Protein AF-A0A7X6SN48-F1 (afdb_monomer_lite)

Structure (mmCIF, N/CA/C/O backbone):
data_AF-A0A7X6SN48-F1
#
_entry.id   AF-A0A7X6SN48-F1
#
loop_
_atom_site.group_PDB
_atom_site.id
_atom_site.type_symbol
_atom_site.label_atom_id
_atom_site.label_alt_id
_atom_site.label_comp_id
_atom_site.label_asym_id
_atom_site.label_entity_id
_atom_site.label_seq_id
_atom_site.pdbx_PDB_ins_code
_atom_site.Cartn_x
_atom_site.Cartn_y
_atom_site.Cartn_z
_atom_site.occupancy
_atom_site.B_iso_or_equiv
_atom_site.auth_seq_id
_atom_site.auth_comp_id
_atom_site.auth_asym_id
_atom_site.auth_atom_id
_atom_site.pdbx_PDB_model_num
ATOM 1 N N . CYS A 1 1 ? 10.974 -8.004 -15.828 1.00 74.06 1 CYS A N 1
ATOM 2 C CA . CYS A 1 1 ? 9.828 -8.730 -15.245 1.00 74.06 1 CYS A CA 1
ATOM 3 C C . CYS A 1 1 ? 8.569 -7.888 -15.405 1.00 74.06 1 CYS A C 1
ATOM 5 O O . CYS A 1 1 ? 8.678 -6.666 -15.434 1.00 74.06 1 CYS A O 1
ATOM 7 N N . THR A 1 2 ? 7.410 -8.534 -15.528 1.00 87.50 2 THR A N 1
ATOM 8 C CA . THR A 1 2 ? 6.105 -7.860 -15.482 1.00 87.50 2 THR A CA 1
ATOM 9 C C . THR A 1 2 ? 5.839 -7.389 -14.054 1.00 87.50 2 THR A C 1
ATOM 11 O O . THR A 1 2 ? 6.123 -8.114 -13.097 1.00 87.50 2 THR A O 1
ATOM 14 N N . VAL A 1 3 ? 5.325 -6.17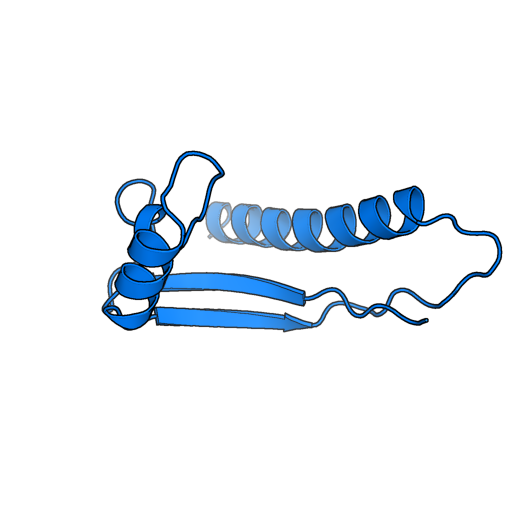0 -13.908 1.00 90.94 3 VAL A N 1
ATOM 15 C CA . VAL A 1 3 ? 4.964 -5.577 -12.614 1.00 90.94 3 VAL A CA 1
ATOM 16 C C . VAL A 1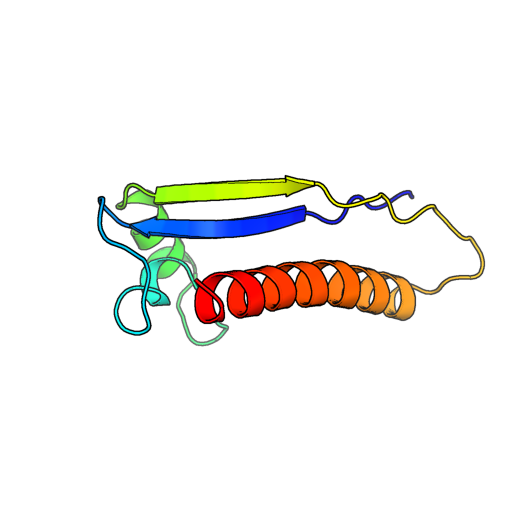 3 ? 3.455 -5.423 -12.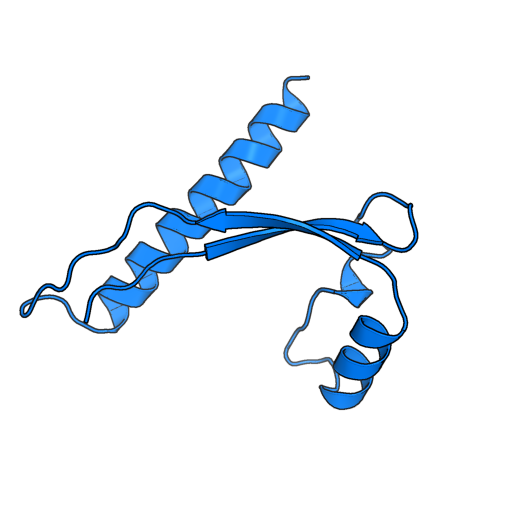562 1.00 90.94 3 VAL A C 1
ATOM 18 O O . VAL A 1 3 ? 2.872 -4.859 -13.478 1.00 90.94 3 VAL A O 1
ATOM 21 N N . VAL A 1 4 ? 2.818 -5.889 -11.490 1.00 94.00 4 VAL A N 1
ATOM 22 C CA . VAL A 1 4 ? 1.385 -5.670 -11.252 1.00 94.00 4 VAL A CA 1
ATOM 23 C C . VAL A 1 4 ? 1.244 -4.584 -10.187 1.00 94.00 4 VAL A C 1
ATOM 25 O O . VAL A 1 4 ? 1.560 -4.846 -9.023 1.00 94.00 4 VAL A O 1
ATOM 28 N N . PRO A 1 5 ? 0.825 -3.359 -10.547 1.00 93.38 5 PRO A N 1
ATOM 29 C CA . PRO A 1 5 ? 0.592 -2.317 -9.560 1.00 93.38 5 PRO A CA 1
ATOM 30 C C . PRO A 1 5 ? -0.615 -2.679 -8.690 1.00 93.38 5 PRO A C 1
ATOM 32 O O . PRO A 1 5 ? -1.642 -3.138 -9.190 1.00 93.38 5 PRO A O 1
ATOM 35 N N . VAL A 1 6 ? -0.501 -2.444 -7.385 1.00 91.94 6 VAL A N 1
ATOM 36 C CA . VAL A 1 6 ? -1.577 -2.700 -6.423 1.00 91.94 6 VAL A CA 1
ATOM 37 C C . VAL A 1 6 ? -1.896 -1.408 -5.688 1.00 91.94 6 VAL A C 1
ATOM 39 O O . VAL A 1 6 ? -1.013 -0.787 -5.097 1.00 91.94 6 VAL A O 1
ATOM 42 N N . CYS A 1 7 ? -3.164 -1.009 -5.714 1.00 91.12 7 CYS A N 1
ATOM 43 C CA . CYS A 1 7 ? -3.678 0.114 -4.943 1.00 91.12 7 CYS A CA 1
ATOM 44 C C . CYS A 1 7 ? -4.401 -0.421 -3.700 1.00 91.12 7 CYS A C 1
ATOM 46 O O . CYS A 1 7 ? -5.356 -1.190 -3.817 1.00 91.12 7 CYS A O 1
ATOM 48 N N . ILE A 1 8 ? -3.943 -0.024 -2.510 1.00 89.19 8 ILE A N 1
ATOM 49 C CA . ILE A 1 8 ? -4.560 -0.391 -1.229 1.00 89.19 8 ILE A CA 1
ATOM 50 C C . ILE A 1 8 ? -5.254 0.847 -0.668 1.00 89.19 8 ILE A C 1
ATOM 52 O O . ILE A 1 8 ? -4.593 1.819 -0.301 1.00 89.19 8 ILE A O 1
ATOM 56 N N . ARG A 1 9 ? -6.585 0.806 -0.580 1.00 88.81 9 ARG A N 1
ATOM 57 C CA . ARG A 1 9 ? -7.397 1.879 -0.002 1.00 88.81 9 ARG A CA 1
ATOM 58 C C . ARG A 1 9 ? -7.848 1.484 1.396 1.00 88.81 9 ARG A C 1
ATOM 60 O O . ARG A 1 9 ? -8.542 0.488 1.573 1.00 88.81 9 ARG A O 1
ATOM 67 N N . TYR A 1 10 ? -7.486 2.281 2.393 1.00 89.50 10 TYR A N 1
ATOM 68 C CA . TYR A 1 10 ? -7.938 2.067 3.764 1.00 89.50 10 TYR A CA 1
ATOM 69 C C . TYR A 1 10 ? -9.285 2.767 3.978 1.00 89.50 10 TYR A C 1
ATOM 71 O O . TYR A 1 10 ? -9.377 3.984 3.835 1.00 89.50 10 TYR A O 1
ATOM 79 N N . LEU A 1 11 ? -10.328 2.006 4.317 1.00 90.50 11 LEU A N 1
ATOM 80 C CA . LEU A 1 11 ? -11.701 2.505 4.446 1.00 90.50 11 LEU A CA 1
ATOM 81 C C . LEU A 1 11 ? -12.037 2.851 5.897 1.00 90.50 11 LEU A C 1
ATOM 83 O O . LEU A 1 11 ? -12.467 3.966 6.202 1.00 90.50 11 LEU A O 1
ATOM 87 N N . LYS A 1 12 ? -11.832 1.890 6.806 1.00 93.56 12 LYS A N 1
ATOM 88 C CA . LYS A 1 12 ? -12.155 2.042 8.228 1.00 93.56 12 LYS A CA 1
ATOM 89 C C . LYS A 1 12 ? -11.050 1.508 9.124 1.00 93.56 12 LYS A C 1
ATOM 91 O O . LYS A 1 12 ? -10.387 0.527 8.800 1.00 93.56 12 LYS A O 1
ATOM 96 N N . LEU A 1 13 ? -10.925 2.139 10.283 1.00 92.50 13 LEU A N 1
ATOM 97 C CA . LEU A 1 13 ? -10.084 1.744 11.401 1.00 92.50 13 LEU A CA 1
ATOM 98 C C . LEU A 1 13 ? -10.986 1.553 12.625 1.00 92.50 13 LEU A C 1
ATOM 100 O O . LEU A 1 13 ? -11.689 2.483 13.022 1.00 92.50 13 LEU A O 1
ATOM 104 N N . ASP A 1 14 ? -11.015 0.345 13.181 1.00 92.31 14 ASP A N 1
ATOM 105 C CA . ASP A 1 14 ? -11.892 -0.062 14.288 1.00 92.31 14 ASP A CA 1
ATOM 106 C C . ASP A 1 14 ? -13.369 0.304 14.056 1.00 92.31 14 ASP A C 1
ATOM 108 O O . ASP A 1 14 ? -14.064 0.826 14.929 1.00 92.31 14 ASP A O 1
ATOM 112 N N . GLY A 1 15 ? -13.845 0.085 12.827 1.00 91.69 15 GLY A N 1
ATOM 113 C CA . GLY A 1 15 ? -15.213 0.402 12.410 1.00 91.69 15 GLY A CA 1
ATOM 114 C C . GLY A 1 15 ? -15.488 1.891 12.161 1.00 91.69 15 GLY A C 1
ATOM 115 O O . GLY A 1 15 ? -16.594 2.234 11.749 1.00 91.69 15 GLY A O 1
ATOM 116 N N . LYS A 1 16 ? -14.508 2.785 12.357 1.00 92.31 16 LYS A N 1
ATOM 117 C CA . LYS A 1 16 ? -14.635 4.227 12.089 1.00 92.31 16 LYS A CA 1
ATOM 118 C C . LYS A 1 16 ? -13.983 4.603 10.754 1.00 92.31 16 LYS A C 1
ATOM 120 O O . LYS A 1 16 ? -12.870 4.146 10.501 1.00 92.31 16 LYS A O 1
ATOM 125 N N . PRO A 1 17 ? -14.598 5.470 9.928 1.00 92.38 17 PRO A N 1
ATOM 126 C CA . PRO A 1 17 ? -13.981 5.952 8.695 1.00 92.38 17 PRO A CA 1
ATOM 127 C C . PRO A 1 17 ? -12.610 6.587 8.934 1.00 92.38 17 PRO A C 1
ATOM 129 O O . PRO A 1 17 ? -12.399 7.301 9.927 1.00 92.38 17 PRO A O 1
ATOM 132 N N . ILE A 1 18 ? -11.678 6.341 8.018 1.00 89.25 18 ILE A N 1
ATOM 133 C CA . ILE A 1 18 ? -10.372 6.993 8.060 1.00 89.25 18 ILE A CA 1
ATOM 134 C C . ILE A 1 18 ? -10.506 8.464 7.667 1.00 89.25 18 ILE A C 1
ATOM 136 O O . ILE A 1 18 ? -11.256 8.838 6.775 1.00 89.25 18 ILE A O 1
ATOM 140 N N . ASN A 1 19 ? -9.797 9.317 8.393 1.00 86.69 19 ASN A N 1
ATOM 141 C CA . ASN A 1 19 ? -9.788 10.762 8.252 1.00 86.69 19 ASN A CA 1
ATOM 142 C C . ASN A 1 19 ? -8.423 11.324 8.681 1.00 86.69 19 ASN A C 1
ATOM 144 O O . ASN A 1 19 ? -7.533 10.604 9.142 1.00 86.69 19 ASN A O 1
ATOM 148 N N . GLY A 1 20 ? -8.260 12.644 8.579 1.00 82.31 20 GLY A N 1
ATOM 149 C CA . GLY A 1 20 ? -7.006 13.322 8.913 1.00 82.31 20 GLY A CA 1
ATOM 150 C C . GLY A 1 20 ? -6.478 13.072 10.332 1.00 82.31 20 GLY A C 1
ATOM 151 O O . GLY A 1 20 ? -5.274 13.189 10.534 1.00 82.31 20 GLY A O 1
ATOM 152 N N . LYS A 1 21 ? -7.329 12.703 11.302 1.00 84.12 21 LYS A N 1
ATOM 153 C CA . LYS A 1 21 ? -6.934 12.481 12.704 1.00 84.12 21 LYS A CA 1
ATOM 154 C C . LYS A 1 21 ? -6.454 11.054 12.975 1.00 84.12 21 LYS A C 1
ATOM 156 O O . LYS A 1 21 ? -5.533 10.881 13.765 1.00 84.12 21 LYS A O 1
ATOM 161 N N . ASN A 1 22 ? -7.061 10.043 12.348 1.00 85.94 22 ASN A N 1
ATOM 162 C CA . ASN A 1 22 ? -6.741 8.628 12.598 1.00 85.94 22 ASN A CA 1
ATOM 163 C C . ASN A 1 22 ? -5.861 7.983 11.510 1.00 85.94 22 ASN A C 1
ATOM 165 O O . ASN A 1 22 ? -5.288 6.925 11.757 1.00 85.94 22 ASN A O 1
ATOM 169 N N . ARG A 1 23 ? -5.668 8.625 10.346 1.00 83.75 23 ARG A N 1
ATOM 170 C CA . ARG A 1 23 ? -4.828 8.087 9.257 1.00 83.75 23 ARG A CA 1
ATOM 171 C C . ARG A 1 23 ? -3.380 7.801 9.663 1.00 83.75 23 ARG A C 1
ATOM 173 O O . ARG A 1 23 ? -2.762 6.903 9.114 1.00 83.75 23 ARG A O 1
ATOM 180 N N . PHE A 1 24 ? -2.837 8.513 10.651 1.00 82.44 24 PHE A N 1
ATOM 181 C CA . PHE A 1 24 ? -1.455 8.321 11.117 1.00 82.44 24 PHE A CA 1
ATOM 182 C C . PHE A 1 24 ? -1.200 6.955 11.767 1.00 82.44 24 PHE A C 1
ATOM 184 O O . PHE A 1 24 ? -0.050 6.590 11.989 1.00 82.44 24 PHE A O 1
ATOM 191 N N . VAL A 1 25 ? -2.258 6.200 12.069 1.00 83.25 25 VAL A N 1
ATOM 192 C CA . VAL A 1 25 ? -2.148 4.814 12.528 1.00 83.25 25 VAL A CA 1
ATOM 193 C C . VAL A 1 25 ? -1.682 3.889 11.400 1.00 83.25 25 VAL A C 1
ATOM 195 O O . VAL A 1 25 ? -0.902 2.978 11.654 1.00 83.25 25 VAL A O 1
ATOM 198 N N . VAL A 1 26 ? -2.119 4.143 10.160 1.00 81.94 26 VAL A N 1
ATOM 199 C CA . VAL A 1 26 ? -1.829 3.293 8.988 1.00 81.94 26 VAL A CA 1
ATOM 200 C C . VAL A 1 26 ? -0.836 3.929 8.009 1.00 81.94 26 VAL A C 1
ATOM 202 O O . VAL A 1 26 ? -0.263 3.241 7.174 1.00 81.94 26 VAL A O 1
ATOM 205 N N . PHE A 1 27 ? -0.578 5.235 8.118 1.00 83.12 27 PHE A N 1
ATOM 206 C CA . PHE A 1 27 ? 0.378 5.946 7.269 1.00 83.12 27 PHE A CA 1
ATOM 207 C C . PHE A 1 27 ? 1.753 5.962 7.935 1.00 83.12 27 PHE A C 1
ATOM 209 O O . PHE A 1 27 ? 1.943 6.600 8.972 1.00 83.12 27 PHE A O 1
ATOM 216 N N . TRP A 1 28 ? 2.730 5.305 7.310 1.00 81.19 28 TRP A N 1
ATOM 217 C CA . TRP A 1 28 ? 4.123 5.382 7.737 1.00 81.19 28 TRP A CA 1
ATOM 218 C C . TRP A 1 28 ? 4.866 6.517 7.025 1.00 81.19 28 TRP A C 1
ATOM 220 O O . TRP A 1 28 ? 4.735 6.715 5.818 1.00 81.19 28 TRP A O 1
ATOM 230 N N . SER A 1 29 ? 5.692 7.245 7.772 1.00 77.69 29 SER A N 1
ATOM 231 C CA . SER A 1 29 ? 6.620 8.245 7.246 1.00 77.69 29 SER A CA 1
ATOM 232 C C . SER A 1 29 ? 7.986 8.086 7.914 1.00 77.69 29 SER A C 1
ATOM 234 O O . SER A 1 29 ? 8.098 7.503 8.994 1.00 77.69 29 SER A O 1
ATOM 236 N N . LYS A 1 30 ? 9.043 8.633 7.297 1.00 76.88 30 LYS A N 1
ATOM 237 C CA . LYS A 1 30 ? 10.430 8.510 7.794 1.00 76.88 30 LYS A CA 1
ATOM 238 C C . LYS A 1 30 ? 10.638 9.033 9.224 1.00 76.88 30 LYS A C 1
ATOM 240 O O . LYS A 1 30 ? 11.612 8.651 9.861 1.00 76.88 30 LYS A O 1
ATOM 245 N N . SER A 1 31 ? 9.755 9.897 9.729 1.00 81.25 31 SER A N 1
ATOM 246 C CA . SER A 1 31 ? 9.818 10.427 11.096 1.00 81.25 31 SER A CA 1
ATOM 247 C C . SER A 1 31 ? 9.203 9.497 12.151 1.00 81.25 31 SER A C 1
ATOM 249 O O . SER A 1 31 ? 9.327 9.766 13.345 1.00 81.25 31 SER A O 1
ATOM 251 N N . ILE A 1 32 ? 8.554 8.401 11.744 1.00 80.75 32 ILE A N 1
ATOM 252 C CA . ILE A 1 32 ? 7.883 7.461 12.643 1.00 80.75 32 ILE A CA 1
ATOM 253 C C . ILE A 1 32 ? 8.759 6.221 12.844 1.00 80.75 32 ILE A C 1
ATOM 255 O O . ILE A 1 32 ? 9.158 5.551 11.889 1.00 80.75 32 ILE A O 1
ATOM 259 N N . ASN A 1 33 ? 9.015 5.869 14.108 1.00 87.50 33 ASN A N 1
ATOM 260 C CA . ASN A 1 33 ? 9.693 4.622 14.454 1.00 87.50 33 ASN A CA 1
ATOM 261 C C . ASN A 1 33 ? 8.916 3.414 13.895 1.00 87.50 33 ASN A C 1
ATOM 263 O O . ASN A 1 33 ? 7.735 3.239 14.199 1.00 87.50 33 ASN A O 1
ATOM 267 N N . TYR A 1 34 ? 9.593 2.579 13.104 1.00 85.88 34 TYR A N 1
ATOM 268 C CA . TYR A 1 34 ? 8.970 1.458 12.398 1.00 85.88 34 TYR A CA 1
ATOM 269 C C . TYR A 1 34 ? 8.315 0.438 13.337 1.00 85.88 34 TYR A C 1
ATOM 271 O O . TYR A 1 34 ? 7.193 0.021 13.078 1.00 85.88 34 TYR A O 1
ATOM 279 N N . LEU A 1 35 ? 8.963 0.069 14.448 1.00 88.12 35 LEU A N 1
ATOM 280 C CA . LEU A 1 35 ? 8.396 -0.897 15.398 1.00 88.12 35 LEU A CA 1
ATOM 281 C C . LEU A 1 35 ? 7.130 -0.350 16.060 1.00 88.12 35 LEU A C 1
ATOM 283 O O . LEU A 1 35 ? 6.142 -1.066 16.195 1.00 88.12 35 LEU A O 1
ATOM 287 N N . LYS A 1 36 ? 7.134 0.941 16.417 1.00 83.19 36 LYS A N 1
ATOM 288 C CA . LYS A 1 36 ? 5.950 1.624 16.952 1.00 83.19 36 LYS A CA 1
ATOM 289 C C . LYS A 1 36 ? 4.809 1.650 15.932 1.00 83.19 36 LYS A C 1
ATOM 291 O O . LYS A 1 36 ? 3.669 1.381 16.288 1.00 83.19 36 LYS A O 1
ATOM 296 N N . TYR A 1 37 ? 5.117 1.954 14.673 1.00 86.88 37 TYR A N 1
ATOM 297 C CA . TYR A 1 37 ? 4.147 1.903 13.581 1.00 86.88 37 TYR A CA 1
ATOM 298 C C . TYR A 1 37 ? 3.577 0.491 13.386 1.00 86.88 37 TYR A C 1
ATOM 300 O O . TYR A 1 37 ? 2.363 0.320 13.353 1.00 86.88 37 TYR A O 1
ATOM 308 N N . TYR A 1 38 ? 4.444 -0.519 13.320 1.00 86.94 38 TYR A N 1
ATOM 309 C CA . TYR A 1 38 ? 4.058 -1.911 13.116 1.00 86.94 38 TYR A CA 1
ATOM 310 C C . TYR A 1 38 ? 3.140 -2.422 14.233 1.00 86.94 38 TYR A C 1
ATOM 312 O O . TYR A 1 38 ? 2.120 -3.050 13.954 1.00 86.94 38 TYR A O 1
ATOM 320 N N . TRP A 1 39 ? 3.448 -2.097 15.494 1.00 88.44 39 TRP A N 1
ATOM 321 C CA . TRP A 1 39 ? 2.564 -2.439 16.607 1.00 88.44 39 TRP A CA 1
ATOM 322 C C . TRP A 1 39 ? 1.224 -1.729 16.572 1.00 88.44 39 TRP A C 1
ATOM 324 O O . TRP A 1 39 ? 0.214 -2.376 16.832 1.00 88.44 39 TRP A O 1
ATOM 334 N N . ASN A 1 40 ? 1.192 -0.451 16.201 1.00 84.19 40 ASN A N 1
ATOM 335 C CA . ASN A 1 40 ? -0.077 0.238 16.008 1.00 84.19 40 ASN A CA 1
ATOM 336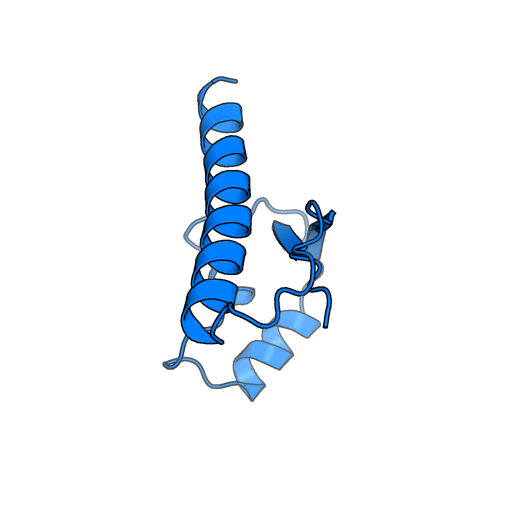 C C . ASN A 1 40 ? -0.905 -0.467 14.926 1.00 84.19 40 ASN A C 1
ATOM 338 O O . ASN A 1 40 ? -2.061 -0.786 15.165 1.00 84.19 40 ASN A O 1
ATOM 342 N N . LEU A 1 41 ? -0.308 -0.798 13.779 1.00 85.88 41 LEU A N 1
ATOM 343 C CA . LEU A 1 41 ? -1.009 -1.481 12.693 1.00 85.88 41 LEU A CA 1
ATOM 344 C C . LEU A 1 41 ? -1.641 -2.811 13.147 1.00 85.88 41 LEU A C 1
ATOM 346 O O . LEU A 1 41 ? -2.791 -3.087 12.819 1.00 85.88 41 LEU A O 1
ATOM 350 N N . LEU A 1 42 ? -0.908 -3.619 13.920 1.00 88.38 42 LEU A N 1
ATOM 351 C CA . LEU A 1 42 ? -1.391 -4.914 14.411 1.00 88.38 42 LEU A CA 1
ATOM 352 C C . LEU A 1 42 ? -2.402 -4.814 15.560 1.00 88.38 42 LEU A C 1
ATOM 354 O O . LEU A 1 42 ? -3.169 -5.750 15.773 1.00 88.38 42 LEU A O 1
ATOM 358 N N . ALA A 1 43 ? -2.411 -3.706 16.299 1.00 90.50 43 ALA A N 1
ATOM 359 C CA . ALA A 1 43 ? -3.340 -3.484 17.403 1.00 90.50 43 ALA A CA 1
ATOM 360 C C . ALA A 1 43 ? -4.752 -3.074 16.944 1.00 90.50 43 ALA A C 1
ATOM 362 O O . ALA A 1 43 ? -5.663 -3.030 17.771 1.00 90.50 43 ALA A O 1
ATOM 363 N N . HIS A 1 44 ? -4.942 -2.774 15.656 1.00 89.94 44 HIS A N 1
ATOM 364 C CA . HIS A 1 44 ? -6.190 -2.238 15.122 1.00 89.94 44 HIS A CA 1
ATOM 365 C C . HIS A 1 44 ? -6.824 -3.151 14.071 1.00 89.94 44 HIS A C 1
ATOM 367 O O . HIS A 1 44 ? -6.146 -3.809 13.280 1.00 89.94 44 HIS A O 1
ATOM 373 N N . LYS A 1 45 ? -8.159 -3.146 14.015 1.00 90.38 45 LYS A N 1
ATOM 374 C CA . LYS A 1 45 ? -8.908 -3.805 12.942 1.00 90.38 45 LYS A CA 1
ATOM 375 C C . LYS A 1 45 ? -9.071 -2.832 11.780 1.00 90.38 45 LYS A C 1
ATOM 377 O O . LYS A 1 45 ? -9.574 -1.726 11.962 1.00 90.38 45 LYS A O 1
ATOM 382 N N . MET A 1 46 ? -8.705 -3.258 10.576 1.00 90.88 46 MET A N 1
ATOM 383 C CA . MET A 1 46 ? -8.812 -2.429 9.375 1.00 90.88 46 MET A CA 1
ATOM 384 C C . MET A 1 46 ? -9.779 -3.036 8.364 1.00 90.88 46 MET A C 1
ATOM 386 O O . MET A 1 46 ? -9.789 -4.245 8.142 1.00 90.88 46 MET A O 1
ATOM 390 N N . GLU A 1 47 ? -10.562 -2.173 7.728 1.00 92.94 47 GLU A N 1
ATOM 391 C CA . GLU A 1 47 ? -11.273 -2.486 6.492 1.00 92.94 47 GLU A CA 1
ATOM 392 C C . GLU A 1 47 ? -10.504 -1.840 5.345 1.00 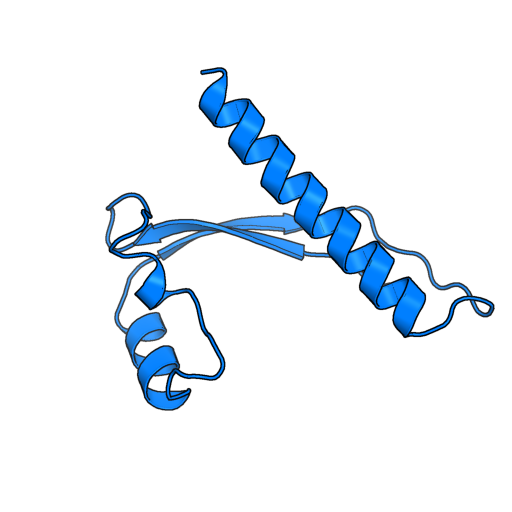92.94 47 GLU A C 1
ATOM 394 O O . GLU A 1 47 ? -10.316 -0.619 5.332 1.00 92.94 47 GLU A O 1
ATOM 399 N N . VAL A 1 48 ? -10.040 -2.659 4.404 1.00 91.50 48 VAL A N 1
ATOM 400 C CA . VAL A 1 48 ? -9.250 -2.216 3.254 1.00 91.50 48 VAL A CA 1
ATOM 401 C C . VAL A 1 48 ? -9.854 -2.758 1.969 1.00 91.50 48 VAL A C 1
ATOM 403 O O . VAL A 1 48 ? -10.382 -3.868 1.944 1.00 91.50 48 VAL A O 1
ATOM 406 N N . GLU A 1 49 ? -9.747 -1.982 0.901 1.00 91.94 49 GLU A N 1
ATOM 407 C CA . GLU A 1 49 ? -9.996 -2.441 -0.458 1.00 91.94 49 GLU A CA 1
ATOM 408 C C . GLU A 1 49 ? -8.662 -2.574 -1.187 1.00 91.94 49 GLU A C 1
ATOM 410 O O . GLU A 1 49 ? -7.813 -1.682 -1.117 1.00 91.94 49 GLU A O 1
ATOM 415 N N . ILE A 1 50 ? -8.471 -3.698 -1.873 1.00 92.19 50 ILE A N 1
ATOM 416 C CA . ILE A 1 50 ? -7.259 -3.990 -2.634 1.00 92.19 50 ILE A CA 1
ATOM 417 C C . ILE A 1 50 ? -7.649 -4.074 -4.102 1.00 92.19 50 ILE A C 1
ATOM 419 O O . ILE A 1 50 ? -8.436 -4.934 -4.487 1.00 92.19 50 ILE A O 1
ATOM 423 N N . ASN A 1 51 ? -7.072 -3.193 -4.911 1.00 91.88 51 ASN A N 1
ATOM 424 C CA . ASN A 1 51 ? -7.296 -3.142 -6.346 1.00 91.88 51 ASN A CA 1
ATOM 425 C C . ASN A 1 51 ? -6.014 -3.525 -7.078 1.00 91.88 51 ASN A C 1
ATOM 427 O O . ASN A 1 51 ? -4.994 -2.840 -6.968 1.00 91.88 51 ASN A O 1
ATOM 431 N N . PHE A 1 52 ? -6.080 -4.617 -7.832 1.00 93.25 52 PHE A N 1
ATOM 432 C CA . PHE A 1 52 ? -5.027 -5.011 -8.759 1.00 93.25 52 PHE A CA 1
ATOM 433 C C . PHE A 1 52 ? -5.230 -4.247 -10.063 1.00 93.25 52 PHE A C 1
ATOM 435 O O . PHE A 1 52 ? -6.291 -4.339 -10.675 1.00 93.25 52 PHE A O 1
ATOM 442 N N . LEU A 1 53 ? -4.234 -3.456 -10.450 1.00 93.19 53 LEU A N 1
ATOM 443 C CA . LEU A 1 53 ? -4.287 -2.660 -11.669 1.00 93.19 53 LEU A CA 1
ATOM 444 C C . LEU A 1 53 ? -3.723 -3.446 -12.848 1.00 93.19 53 LEU A C 1
ATOM 446 O O . LEU A 1 53 ? -3.003 -4.431 -12.674 1.00 93.19 53 LEU A O 1
ATOM 450 N N . GLU A 1 54 ? -4.007 -2.946 -14.049 1.00 92.38 54 GLU A N 1
ATOM 451 C CA . GLU A 1 54 ? -3.479 -3.515 -15.285 1.00 92.38 54 GLU A CA 1
ATOM 452 C C . GLU A 1 54 ? -1.950 -3.663 -15.221 1.00 92.38 54 GLU A C 1
ATOM 454 O O . GLU A 1 54 ? -1.257 -2.658 -14.961 1.00 92.38 54 GLU A O 1
ATOM 459 N N . PRO A 1 55 ? -1.418 -4.873 -15.478 1.00 93.94 55 PRO A N 1
ATOM 460 C CA . PRO A 1 55 ? 0.009 -5.132 -15.452 1.00 93.94 55 PRO A CA 1
ATOM 461 C C . PRO A 1 55 ? 0.793 -4.164 -16.340 1.00 93.94 55 PRO A C 1
ATOM 463 O O . PRO A 1 55 ? 0.333 -3.682 -17.377 1.00 93.94 55 PRO A O 1
ATOM 466 N N . ILE A 1 56 ? 2.005 -3.852 -15.904 1.00 93.06 56 ILE A N 1
ATOM 467 C CA . ILE A 1 56 ? 3.004 -3.164 -16.704 1.00 93.06 56 ILE A CA 1
ATOM 468 C C . ILE A 1 56 ? 3.907 -4.247 -17.277 1.00 93.06 56 ILE A C 1
ATOM 470 O O . ILE A 1 56 ? 4.712 -4.847 -16.556 1.00 93.06 56 ILE A O 1
ATOM 474 N N . GLU A 1 57 ? 3.749 -4.496 -18.574 1.00 93.44 57 GLU A N 1
ATOM 475 C CA . GLU A 1 57 ? 4.558 -5.479 -19.281 1.00 93.44 57 GLU A CA 1
ATOM 476 C C . GLU A 1 57 ? 6.041 -5.120 -19.250 1.00 93.44 57 GLU A C 1
ATOM 478 O O . GLU A 1 57 ? 6.441 -3.944 -19.225 1.00 93.44 57 GLU A O 1
ATOM 483 N N . PHE A 1 58 ? 6.855 -6.174 -19.238 1.00 90.12 58 PHE A N 1
ATOM 484 C CA . PHE A 1 58 ? 8.296 -6.036 -19.307 1.00 90.12 58 PHE A CA 1
ATOM 485 C C . PHE A 1 58 ? 8.710 -5.416 -20.642 1.00 90.12 58 PHE A C 1
ATOM 487 O O . PHE A 1 58 ? 8.291 -5.864 -21.705 1.00 90.12 58 PHE A O 1
ATOM 494 N N . ASP A 1 59 ? 9.592 -4.427 -20.564 1.00 90.94 59 ASP A N 1
ATOM 495 C CA . ASP A 1 59 ? 10.173 -3.757 -21.716 1.00 90.94 59 ASP A CA 1
ATOM 496 C C . ASP A 1 59 ? 11.691 -3.665 -21.502 1.00 90.94 59 ASP A C 1
ATOM 498 O O . ASP A 1 59 ? 12.115 -3.081 -20.500 1.00 90.94 59 ASP A O 1
ATOM 502 N N . PRO A 1 60 ? 12.518 -4.261 -22.382 1.00 89.50 60 PRO A N 1
ATOM 503 C CA . PRO A 1 60 ? 13.970 -4.240 -22.240 1.00 89.50 60 PRO A CA 1
ATOM 504 C C . PRO A 1 60 ? 14.585 -2.851 -22.461 1.00 89.50 60 PRO A C 1
ATOM 506 O O . PRO A 1 60 ? 15.723 -2.639 -22.049 1.00 89.50 60 PRO A O 1
ATOM 509 N N . ASN A 1 61 ? 13.864 -1.920 -23.093 1.00 93.12 61 ASN A N 1
ATOM 510 C CA . ASN A 1 61 ? 14.341 -0.556 -23.330 1.00 93.12 61 ASN A CA 1
ATOM 511 C C . ASN A 1 61 ? 13.980 0.405 -22.193 1.00 93.12 61 ASN A C 1
ATOM 513 O O . ASN A 1 61 ? 14.472 1.530 -22.175 1.00 93.12 61 ASN A O 1
ATOM 517 N N . ARG A 1 62 ? 13.122 -0.026 -21.262 1.00 91.62 62 ARG A N 1
ATOM 518 C CA . ARG A 1 62 ? 12.652 0.793 -20.148 1.00 91.62 62 ARG A CA 1
ATOM 519 C C . ARG A 1 62 ? 13.610 0.707 -18.977 1.00 91.62 62 ARG A C 1
ATOM 521 O O . ARG A 1 62 ? 13.970 -0.387 -18.531 1.00 91.62 62 ARG A O 1
ATOM 528 N N . ASP A 1 63 ? 13.959 1.858 -18.420 1.00 91.75 63 ASP A N 1
ATOM 529 C CA . ASP A 1 63 ? 14.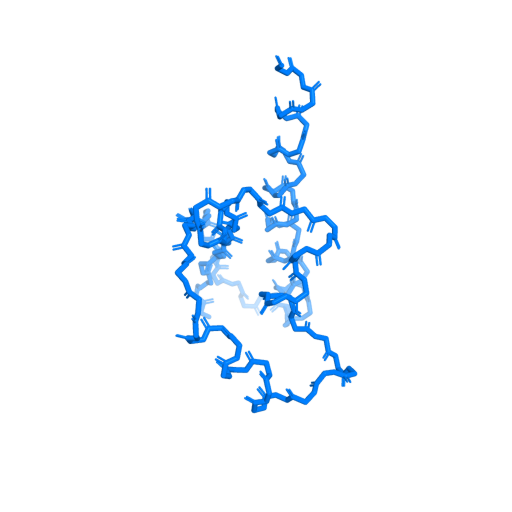784 1.892 -17.222 1.00 91.75 63 ASP A CA 1
ATOM 530 C C . ASP A 1 63 ? 13.961 1.724 -15.927 1.00 91.75 63 ASP A C 1
ATOM 532 O O . ASP A 1 63 ? 12.724 1.735 -15.888 1.00 91.75 63 ASP A O 1
ATOM 536 N N . ARG A 1 64 ? 14.669 1.536 -14.809 1.00 90.25 64 ARG A N 1
ATOM 537 C CA . ARG A 1 64 ? 14.043 1.382 -13.488 1.00 90.25 64 ARG A CA 1
ATOM 538 C C . ARG A 1 64 ? 13.232 2.617 -13.082 1.00 90.25 64 ARG A C 1
ATOM 540 O O . ARG A 1 64 ? 12.208 2.469 -12.421 1.00 90.25 64 ARG A O 1
ATOM 547 N N . SER A 1 65 ? 13.716 3.814 -13.402 1.00 92.50 65 SER A N 1
ATOM 548 C CA . SER A 1 65 ? 13.089 5.073 -13.002 1.00 92.50 65 SER A CA 1
ATOM 549 C C . SER A 1 65 ? 11.757 5.266 -13.720 1.00 92.50 65 SER A C 1
ATOM 551 O O . SER A 1 65 ? 10.757 5.575 -13.077 1.00 92.50 65 SER A O 1
ATOM 553 N N . GLU A 1 66 ? 11.722 4.996 -15.022 1.00 91.12 66 GLU A N 1
ATOM 554 C CA . GLU A 1 66 ? 10.521 5.018 -15.854 1.00 91.12 66 GLU A CA 1
ATOM 555 C C . GLU A 1 66 ? 9.485 4.004 -15.366 1.00 91.12 66 GLU A C 1
ATOM 557 O O . GLU A 1 66 ? 8.311 4.333 -15.215 1.00 91.12 66 GLU A O 1
ATOM 562 N N . LEU A 1 67 ? 9.908 2.777 -15.040 1.00 91.62 67 LEU A N 1
ATOM 563 C CA . LEU A 1 67 ? 9.006 1.766 -14.485 1.00 91.62 67 LEU A CA 1
ATOM 564 C C . LEU A 1 67 ? 8.410 2.202 -13.137 1.00 91.62 67 LEU A C 1
ATOM 566 O O . LEU A 1 67 ? 7.213 2.014 -12.901 1.00 91.62 67 LEU A O 1
ATOM 570 N N . CYS A 1 68 ? 9.222 2.796 -12.258 1.00 91.19 68 CYS A N 1
ATOM 571 C CA . CYS A 1 68 ? 8.744 3.356 -10.996 1.00 91.19 68 CYS A CA 1
ATOM 572 C C . CYS A 1 68 ? 7.743 4.493 -11.227 1.00 91.19 68 CYS A C 1
ATOM 574 O O . CYS A 1 68 ? 6.702 4.511 -10.571 1.00 91.19 68 CYS A O 1
ATOM 576 N N . GLN A 1 69 ? 8.029 5.395 -12.167 1.00 93.25 69 GLN A N 1
ATOM 577 C CA . GLN A 1 69 ? 7.162 6.520 -12.503 1.00 93.25 69 GLN A CA 1
ATOM 578 C C . GLN A 1 69 ? 5.810 6.044 -13.054 1.00 93.25 69 GLN A C 1
ATOM 580 O O . GLN A 1 69 ? 4.772 6.427 -12.525 1.00 93.25 69 GLN A O 1
ATOM 585 N N . LEU A 1 70 ? 5.807 5.121 -14.021 1.00 92.00 70 LEU A N 1
ATOM 586 C CA . LEU A 1 70 ? 4.579 4.536 -14.577 1.00 92.00 70 LEU A CA 1
ATOM 587 C C . LEU A 1 70 ? 3.744 3.818 -13.510 1.00 92.00 70 LEU A C 1
ATOM 589 O O . LEU A 1 70 ? 2.517 3.921 -13.486 1.00 92.00 70 LEU A O 1
ATOM 593 N N . THR A 1 71 ? 4.405 3.087 -12.610 1.00 92.25 71 THR A N 1
ATOM 594 C CA . THR A 1 71 ? 3.730 2.415 -11.491 1.00 92.25 71 THR A CA 1
ATOM 595 C C . THR A 1 71 ? 3.091 3.439 -10.555 1.00 92.25 71 THR A C 1
ATOM 597 O O . THR A 1 71 ? 1.933 3.280 -10.167 1.00 92.25 71 THR A O 1
ATOM 600 N N . TYR A 1 72 ? 3.827 4.501 -10.216 1.00 91.88 72 TYR A N 1
ATOM 601 C CA . TYR A 1 72 ? 3.346 5.585 -9.366 1.00 91.88 72 TYR A CA 1
ATOM 602 C C . TYR A 1 72 ? 2.150 6.313 -9.985 1.00 91.88 72 TYR A C 1
ATOM 604 O O . TYR A 1 72 ? 1.162 6.540 -9.291 1.00 91.88 72 TYR A O 1
ATOM 612 N N . GLU A 1 73 ? 2.200 6.628 -11.279 1.00 92.44 73 GLU A N 1
ATOM 613 C CA . GLU A 1 73 ? 1.107 7.282 -12.004 1.00 92.44 73 GLU A CA 1
ATOM 614 C C . GLU A 1 73 ? -0.150 6.412 -12.032 1.00 92.44 73 GLU A C 1
ATOM 616 O O . GLU A 1 73 ? -1.229 6.889 -11.688 1.00 92.44 73 GLU A O 1
ATOM 621 N N . LYS A 1 74 ? -0.029 5.112 -12.345 1.00 91.81 74 LYS A N 1
ATOM 622 C CA . LYS A 1 74 ? -1.175 4.186 -12.323 1.00 91.81 74 LYS A CA 1
ATOM 623 C C . LYS A 1 74 ? -1.855 4.143 -10.953 1.00 91.81 74 LYS A C 1
ATOM 625 O O . LYS A 1 74 ? -3.083 4.204 -10.871 1.00 91.81 74 LYS A O 1
ATOM 630 N N . VAL A 1 75 ? -1.072 4.051 -9.877 1.00 91.56 75 VAL A N 1
ATOM 631 C CA . VAL A 1 75 ? -1.608 4.006 -8.508 1.00 91.56 75 VAL A CA 1
ATOM 632 C C . VAL A 1 75 ? -2.212 5.354 -8.102 1.00 91.56 75 VAL A C 1
ATOM 634 O O . VAL A 1 75 ? -3.316 5.371 -7.560 1.00 91.56 75 VAL A O 1
ATOM 637 N N . SER A 1 76 ? -1.537 6.468 -8.398 1.00 88.12 76 SER A N 1
ATOM 638 C CA . SER A 1 76 ? -1.994 7.824 -8.055 1.00 88.12 76 SER A CA 1
ATOM 639 C C . SER A 1 76 ? -3.282 8.196 -8.785 1.00 88.12 76 SER A C 1
ATOM 641 O O . SER A 1 76 ? -4.244 8.602 -8.142 1.00 88.12 76 SER A O 1
ATOM 643 N N . ASN A 1 77 ? -3.361 7.944 -10.094 1.00 89.44 77 ASN A N 1
ATOM 644 C CA . ASN A 1 77 ? -4.563 8.210 -10.890 1.00 89.44 77 ASN A CA 1
ATOM 645 C C . ASN A 1 77 ? -5.765 7.393 -10.397 1.00 89.44 77 ASN A C 1
ATOM 647 O O . ASN A 1 77 ? -6.893 7.882 -10.376 1.00 89.44 77 ASN A O 1
ATOM 651 N N . THR A 1 78 ? -5.528 6.145 -9.976 1.00 87.31 78 THR A N 1
ATOM 652 C CA . THR A 1 78 ? -6.575 5.305 -9.378 1.00 87.31 78 THR A CA 1
ATOM 653 C C . THR A 1 78 ? -7.036 5.874 -8.035 1.00 87.31 78 THR A C 1
ATOM 655 O O . THR A 1 78 ? -8.221 5.856 -7.732 1.00 87.31 78 THR A O 1
ATOM 658 N N . PHE A 1 79 ? -6.120 6.392 -7.217 1.00 81.81 79 PHE A N 1
ATOM 659 C CA . PHE A 1 79 ? -6.477 7.023 -5.949 1.00 81.81 79 PHE A CA 1
ATOM 660 C C . PHE A 1 79 ? -7.296 8.310 -6.156 1.00 81.81 79 PHE A C 1
ATOM 662 O O . PHE A 1 79 ? -8.345 8.478 -5.538 1.00 81.81 79 PHE A O 1
ATOM 669 N N . GLU A 1 80 ? -6.858 9.189 -7.059 1.00 82.50 80 GLU A N 1
ATOM 670 C CA . GLU A 1 80 ? -7.538 10.454 -7.365 1.00 82.50 80 GLU A CA 1
ATOM 671 C C . GLU A 1 80 ? -8.929 10.248 -7.975 1.00 82.50 80 GLU A C 1
ATOM 673 O O . GLU A 1 80 ? -9.861 10.992 -7.661 1.00 82.50 80 GLU A O 1
ATOM 678 N N . SER A 1 81 ? -9.109 9.223 -8.815 1.00 82.75 81 SER A N 1
ATOM 679 C CA . SER A 1 81 ? -10.423 8.917 -9.386 1.00 82.75 81 SER A CA 1
ATOM 680 C C . SER A 1 81 ? -11.453 8.562 -8.308 1.00 82.75 81 SER A C 1
ATOM 682 O O . SER A 1 81 ? -12.613 8.961 -8.424 1.00 82.75 81 SER A O 1
ATOM 684 N N . TYR A 1 82 ? -11.036 7.902 -7.221 1.00 75.12 82 TYR A N 1
ATOM 685 C CA . TYR A 1 82 ? -11.910 7.628 -6.082 1.00 75.12 82 TYR A CA 1
ATOM 686 C C . TYR A 1 82 ? -12.299 8.894 -5.323 1.00 75.12 82 TYR A C 1
ATOM 688 O O . TYR A 1 82 ? -13.480 9.068 -5.032 1.00 75.12 82 TYR A O 1
ATOM 696 N N . GLU A 1 83 ? -11.352 9.786 -5.030 1.00 71.19 83 GLU A N 1
ATOM 697 C CA . GLU A 1 83 ? -11.649 11.049 -4.335 1.00 71.19 83 GLU A CA 1
ATOM 698 C C . GLU A 1 83 ? -12.646 11.900 -5.135 1.00 71.19 83 GLU A C 1
ATOM 700 O O . GLU A 1 83 ? -13.614 12.422 -4.582 1.00 71.19 83 GLU A O 1
ATOM 705 N N . ASN A 1 84 ? -12.478 11.954 -6.459 1.00 70.44 84 ASN A N 1
ATOM 706 C CA . ASN A 1 84 ? -13.405 12.656 -7.346 1.00 70.44 84 ASN A CA 1
ATOM 707 C C . ASN A 1 84 ? -14.792 11.992 -7.392 1.00 70.44 84 ASN A C 1
ATOM 709 O O . ASN A 1 84 ? -15.808 12.686 -7.433 1.00 70.44 84 ASN A O 1
ATOM 713 N N . CYS A 1 85 ? -14.862 10.659 -7.347 1.00 60.50 85 CYS A N 1
ATOM 714 C CA . CYS A 1 85 ? -16.131 9.930 -7.308 1.00 60.50 85 CYS A CA 1
ATOM 715 C C . CYS A 1 85 ? -16.883 10.154 -5.983 1.00 60.50 85 CYS A C 1
ATOM 717 O O . CYS A 1 85 ? -18.100 10.330 -5.986 1.00 60.50 85 CYS A O 1
ATOM 719 N N . VAL A 1 86 ? -16.161 10.203 -4.858 1.00 59.09 86 VAL A N 1
ATOM 720 C CA . VAL A 1 86 ? -16.724 10.484 -3.527 1.00 59.09 86 VAL A CA 1
ATOM 721 C C . VAL A 1 86 ? -17.168 11.945 -3.397 1.00 59.09 86 VAL A C 1
ATOM 723 O O . VAL A 1 86 ? -18.199 12.198 -2.790 1.00 59.09 86 VAL A O 1
ATOM 726 N N . ALA A 1 87 ? -16.453 12.903 -3.994 1.00 57.56 87 ALA A N 1
ATOM 727 C CA . ALA A 1 87 ? -16.835 14.322 -3.983 1.00 57.56 87 ALA A CA 1
ATOM 728 C C . ALA A 1 87 ? -18.060 14.650 -4.863 1.00 57.56 87 ALA A C 1
ATOM 730 O O . ALA A 1 87 ? -18.658 15.714 -4.714 1.00 57.56 87 ALA A O 1
ATOM 731 N N . SER A 1 88 ? -18.418 13.749 -5.783 1.00 51.12 88 SER A N 1
ATOM 732 C CA . SER A 1 88 ? -19.552 13.890 -6.709 1.00 51.12 88 SER A CA 1
ATOM 733 C C . SER A 1 88 ? -20.833 13.185 -6.229 1.00 51.12 88 SER A C 1
ATOM 735 O O . SER A 1 88 ? -21.829 13.198 -6.953 1.00 51.12 88 SER A O 1
ATOM 737 N N . SER A 1 89 ? -20.791 12.542 -5.054 1.00 43.22 89 SER A N 1
ATOM 738 C CA . SER A 1 89 ? -21.867 11.728 -4.460 1.00 43.22 89 SER A CA 1
ATOM 739 C C . SER A 1 89 ? -22.421 12.375 -3.193 1.00 43.22 89 SER A C 1
ATOM 741 O O . SER A 1 89 ? -23.642 12.243 -2.956 1.00 43.22 89 SER A O 1
#

Foldseek 3Di:
DKDWQKAKAWQDKQNHGDDPPCCQLVDDDPVDDPVVSVVSVVVIDTDMDMDTDDIDDDDPVDDPVNVVVVSVCRRVVVVVVVVVVVVVD

Secondary structure (DSSP, 8-state):
--B--EEEEEEEETTEEP-TTTGGGT---TTS-HHHHHHHHHHS-EEEEEEEPPPB---TT--HHHHHHHHHHHHHHHHHHHHHHHHT-

Radius of gyration: 15.91 Å; chains: 1; bounding box: 37×23×41 Å

Sequence (89 aa):
CTVVPVCIRYLKLDGKPINGKNRFVVFWSKSINYLKYYWNLLAHKMEVEINFLEPIEFDPNRDRSELCQLTYEKVSNTFESYENCVASS

pLDDT: mean 86.2, std 9.49, range [43.22, 94.0]